Protein AF-A0A8T9T461-F1 (afdb_monomer_lite)

InterPro domains:
  IPR002197 DNA binding HTH domain, Fis-type [PF02954] (40-78)
  IPR009057 Homedomain-like superfamily [SSF46689] (14-78)

Structure (mmCIF, N/CA/C/O backbone):
data_AF-A0A8T9T461-F1
#
_entry.id   AF-A0A8T9T461-F1
#
loop_
_atom_site.group_PDB
_atom_site.id
_atom_site.type_symbol
_atom_site.label_atom_id
_atom_site.label_alt_id
_atom_site.label_comp_id
_atom_site.label_asym_id
_atom_site.label_entity_id
_atom_site.label_seq_id
_atom_site.pdbx_PDB_ins_code
_atom_site.Cartn_x
_atom_site.Cartn_y
_atom_site.Cartn_z
_atom_site.occupancy
_atom_site.B_iso_or_equiv
_atom_site.auth_seq_id
_atom_site.auth_comp_id
_atom_site.auth_asym_id
_atom_site.auth_atom_id
_atom_site.pdbx_PDB_model_num
ATOM 1 N N . MET A 1 1 ? 6.167 -19.704 -15.742 1.00 44.66 1 MET A N 1
ATOM 2 C CA . MET A 1 1 ? 6.487 -18.394 -16.352 1.00 44.66 1 MET A CA 1
ATOM 3 C C . MET A 1 1 ? 7.413 -18.653 -17.522 1.00 44.66 1 MET A C 1
ATOM 5 O O . MET A 1 1 ? 8.433 -19.290 -17.317 1.00 44.66 1 MET A O 1
ATOM 9 N N . GLN A 1 2 ? 7.029 -18.260 -18.734 1.00 52.97 2 GLN A N 1
ATOM 10 C CA . GLN A 1 2 ? 7.815 -18.523 -19.942 1.00 52.97 2 GLN A CA 1
ATOM 11 C C . GLN A 1 2 ? 8.788 -17.358 -20.171 1.00 52.97 2 GLN A C 1
ATOM 13 O O . GLN A 1 2 ? 8.363 -16.201 -20.248 1.00 52.97 2 GLN A O 1
ATOM 18 N N . ASN A 1 3 ? 10.086 -17.659 -20.202 1.00 69.69 3 ASN A N 1
ATOM 19 C CA . ASN A 1 3 ? 11.158 -16.674 -20.307 1.00 69.69 3 ASN A CA 1
ATOM 20 C C . ASN A 1 3 ? 11.157 -16.041 -21.708 1.00 69.69 3 ASN A C 1
ATOM 22 O O . ASN A 1 3 ? 11.416 -16.704 -22.708 1.00 69.69 3 ASN A O 1
ATOM 26 N N . THR A 1 4 ? 10.809 -14.754 -21.784 1.00 69.00 4 THR A N 1
ATOM 27 C CA . THR A 1 4 ? 10.636 -14.047 -23.068 1.00 69.00 4 THR A CA 1
ATOM 28 C C . THR A 1 4 ? 11.977 -13.810 -23.767 1.00 69.00 4 THR A C 1
ATOM 30 O O . THR A 1 4 ? 12.024 -13.796 -24.990 1.00 69.00 4 THR A O 1
ATOM 33 N N . ILE A 1 5 ? 13.065 -13.669 -23.004 1.00 71.31 5 ILE A N 1
ATOM 34 C CA . ILE A 1 5 ? 14.410 -13.424 -23.544 1.00 71.31 5 ILE A CA 1
ATOM 35 C C . ILE A 1 5 ? 14.928 -14.679 -24.251 1.00 71.31 5 ILE A C 1
ATOM 37 O O . ILE A 1 5 ? 15.405 -14.611 -25.377 1.00 71.31 5 ILE A O 1
ATOM 41 N N . GLU A 1 6 ? 14.761 -15.832 -23.611 1.00 71.06 6 GLU A N 1
ATOM 42 C CA . GLU A 1 6 ? 15.207 -17.129 -24.125 1.00 71.06 6 GLU A CA 1
ATOM 43 C C . GLU A 1 6 ? 14.470 -17.521 -25.415 1.00 71.06 6 GLU A C 1
ATOM 45 O O . GLU A 1 6 ? 15.090 -17.976 -26.373 1.00 71.06 6 GLU A O 1
ATOM 50 N N . GLY A 1 7 ? 13.164 -17.237 -25.492 1.00 67.12 7 GLY A N 1
ATOM 51 C CA . GLY A 1 7 ? 12.383 -17.442 -26.715 1.00 67.12 7 GLY A CA 1
ATOM 52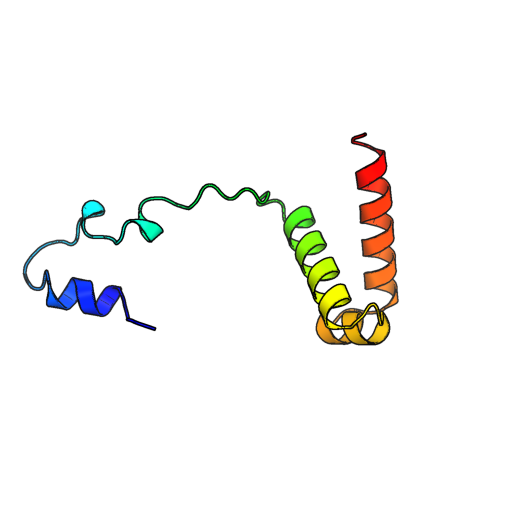 C C . GLY A 1 7 ? 12.828 -16.552 -27.880 1.00 67.12 7 GLY A C 1
ATOM 53 O O . GLY A 1 7 ? 12.887 -17.021 -29.012 1.00 67.12 7 GLY A O 1
ATOM 54 N N . LEU A 1 8 ? 13.181 -15.290 -27.618 1.00 69.56 8 LEU A N 1
ATOM 55 C CA . LEU A 1 8 ? 13.667 -14.383 -28.663 1.00 69.56 8 LEU A CA 1
ATOM 56 C C . LEU A 1 8 ? 15.048 -14.793 -29.174 1.00 69.56 8 LEU A C 1
ATOM 58 O O . LEU A 1 8 ? 15.280 -14.755 -30.377 1.00 69.56 8 LEU A O 1
ATOM 62 N N . TYR A 1 9 ? 15.927 -15.249 -28.283 1.00 69.62 9 TYR A N 1
ATOM 63 C CA . TYR A 1 9 ? 17.258 -15.728 -28.654 1.00 69.62 9 TYR A CA 1
ATOM 64 C C . TYR A 1 9 ? 17.200 -17.001 -29.511 1.00 69.62 9 TYR A C 1
ATOM 66 O O . TYR A 1 9 ? 17.962 -17.145 -30.459 1.00 69.62 9 TYR A O 1
ATOM 74 N N . MET A 1 10 ? 16.262 -17.910 -29.217 1.00 68.19 10 MET A N 1
ATOM 75 C CA . MET A 1 10 ? 16.072 -19.143 -29.989 1.00 68.19 10 MET A CA 1
ATOM 76 C C . MET A 1 10 ? 15.444 -18.893 -31.371 1.00 68.19 10 MET A C 1
ATOM 78 O O . MET A 1 10 ? 15.739 -19.620 -32.315 1.00 68.19 10 MET A O 1
ATOM 82 N N . LEU A 1 11 ? 14.582 -17.877 -31.497 1.00 67.75 11 LEU A N 1
ATOM 83 C CA . LEU A 1 11 ? 13.888 -17.538 -32.748 1.00 67.75 11 LEU A CA 1
ATOM 84 C C . LEU A 1 11 ? 14.701 -16.620 -33.672 1.00 67.75 11 LEU A C 1
ATOM 86 O O . LEU A 1 11 ? 14.483 -16.637 -34.880 1.00 67.75 11 LEU A O 1
ATOM 90 N N . HIS A 1 12 ? 15.626 -15.834 -33.117 1.00 66.38 12 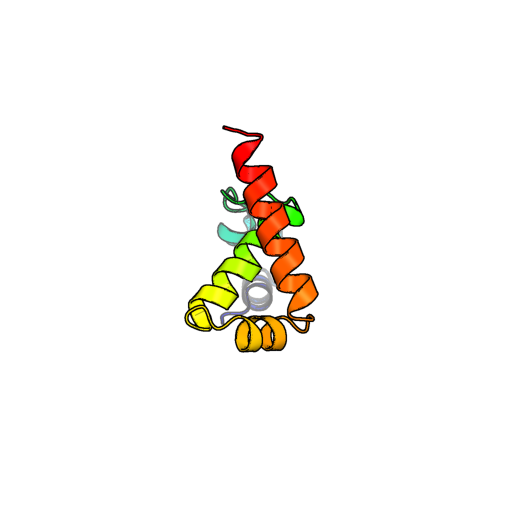HIS A N 1
ATOM 91 C CA . HIS A 1 12 ? 16.380 -14.801 -33.835 1.00 66.38 12 HIS A CA 1
ATOM 92 C C . HIS A 1 12 ? 17.894 -14.928 -33.612 1.00 66.38 12 HIS A C 1
ATOM 94 O O . HIS A 1 12 ? 18.594 -13.926 -33.496 1.00 66.38 12 HIS A O 1
ATOM 100 N N . ALA A 1 13 ? 18.400 -16.163 -33.550 1.00 60.56 13 ALA A N 1
ATOM 101 C CA . ALA A 1 13 ? 19.781 -16.484 -33.173 1.00 60.56 13 ALA A CA 1
ATOM 102 C C . ALA A 1 13 ? 20.874 -15.820 -34.041 1.00 60.56 13 ALA A C 1
ATOM 104 O O . ALA A 1 13 ? 22.024 -15.757 -33.616 1.00 60.56 13 ALA A O 1
ATOM 105 N N . GLU A 1 14 ? 20.532 -15.312 -35.230 1.00 59.59 14 GLU A N 1
ATOM 106 C CA . GLU A 1 14 ? 21.489 -14.756 -36.200 1.00 59.59 14 GLU A CA 1
ATOM 107 C C . GLU A 1 14 ? 21.171 -13.310 -36.635 1.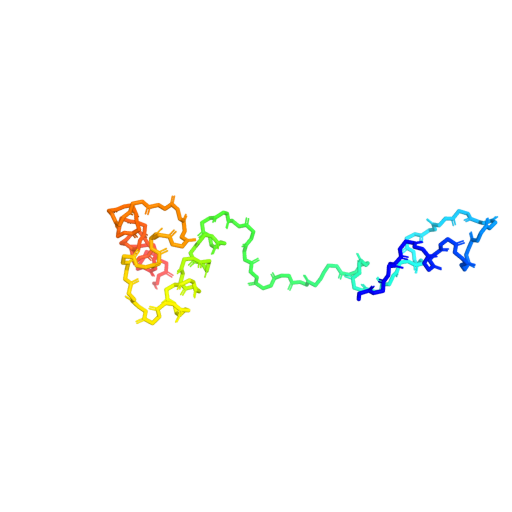00 59.59 14 GLU A C 1
ATOM 109 O O . GLU A 1 14 ? 21.794 -12.790 -37.559 1.00 59.59 14 GLU A O 1
ATOM 114 N N . SER A 1 15 ? 20.221 -12.630 -35.982 1.00 69.75 15 SER A N 1
ATOM 115 C CA . SER A 1 15 ? 19.785 -11.275 -36.362 1.00 69.75 15 SER A CA 1
ATOM 116 C C . SER A 1 15 ? 19.633 -10.346 -35.159 1.00 69.75 15 SER A C 1
ATOM 118 O O . SER A 1 15 ? 19.233 -10.784 -34.081 1.00 69.75 15 SER A O 1
ATOM 120 N N . GLU A 1 16 ? 19.889 -9.047 -35.346 1.00 76.94 16 GLU A N 1
ATOM 121 C CA . GLU A 1 16 ? 19.618 -8.037 -34.317 1.00 76.94 16 GLU A CA 1
ATOM 122 C C . GLU A 1 16 ? 18.130 -8.031 -33.924 1.00 76.94 16 GLU A C 1
ATOM 124 O O . GLU A 1 16 ? 17.228 -8.021 -34.765 1.00 76.94 16 GLU A O 1
ATOM 129 N N . ILE A 1 17 ? 17.859 -8.048 -32.615 1.00 76.19 17 ILE A N 1
ATOM 130 C CA . ILE A 1 17 ? 16.493 -8.063 -32.086 1.00 76.19 17 ILE A CA 1
ATOM 131 C C . ILE A 1 17 ? 15.939 -6.637 -32.102 1.00 76.19 17 ILE A C 1
ATOM 133 O O . ILE A 1 17 ? 16.200 -5.833 -31.210 1.00 76.19 17 ILE A O 1
ATOM 137 N N . GLU A 1 18 ? 15.115 -6.338 -33.099 1.00 79.44 18 GLU A N 1
ATOM 138 C CA . GLU A 1 18 ? 14.354 -5.088 -33.153 1.00 79.44 18 GLU A CA 1
ATOM 139 C C . GLU A 1 18 ? 13.128 -5.063 -32.219 1.00 79.44 18 GLU A C 1
ATOM 141 O O . GLU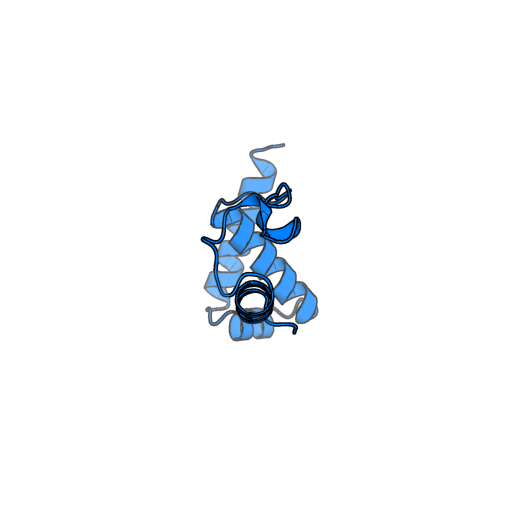 A 1 18 ? 12.540 -6.093 -31.881 1.00 79.44 18 GLU A O 1
ATOM 146 N N . LEU A 1 19 ? 12.674 -3.855 -31.857 1.00 74.25 19 LEU A N 1
ATOM 147 C CA . LEU A 1 19 ? 11.539 -3.615 -30.950 1.00 74.25 19 LEU A CA 1
ATOM 148 C C . LEU A 1 19 ? 10.245 -4.327 -31.365 1.00 74.25 19 LEU A C 1
ATOM 150 O O . LEU A 1 19 ? 9.449 -4.697 -30.503 1.00 74.25 19 LEU A O 1
ATOM 154 N N . HIS A 1 20 ? 10.013 -4.533 -32.662 1.00 79.12 20 HIS A N 1
ATOM 155 C CA . HIS A 1 20 ? 8.799 -5.173 -33.165 1.00 79.12 20 HIS A CA 1
ATOM 156 C C . HIS A 1 20 ? 8.743 -6.687 -32.881 1.00 79.12 20 HIS A C 1
ATOM 158 O O . HIS A 1 20 ? 7.646 -7.251 -32.871 1.00 79.12 20 HIS A O 1
ATOM 164 N N . HIS A 1 21 ? 9.887 -7.318 -32.5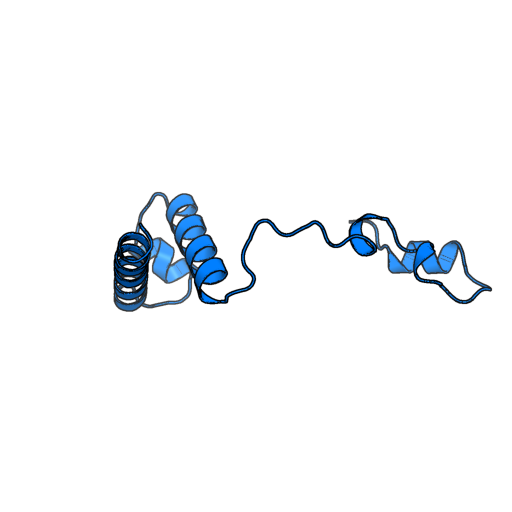83 1.00 79.38 21 HIS A N 1
ATOM 165 C CA . HIS A 1 21 ? 9.978 -8.718 -32.161 1.00 79.38 21 HIS A CA 1
ATOM 166 C C . HIS A 1 21 ? 9.479 -8.933 -30.728 1.00 79.38 21 HIS A C 1
ATOM 168 O O . HIS A 1 21 ? 9.121 -10.047 -30.346 1.00 79.38 21 HIS A O 1
ATOM 174 N N . LEU A 1 22 ? 9.412 -7.872 -29.916 1.00 78.88 22 LEU A N 1
ATOM 175 C CA . LEU A 1 22 ? 8.907 -7.981 -28.556 1.00 78.88 22 LEU A CA 1
ATOM 176 C C . LEU A 1 22 ? 7.405 -8.329 -28.554 1.00 78.88 22 LEU A C 1
ATOM 178 O O . LEU A 1 22 ? 6.617 -7.803 -29.351 1.00 78.88 22 LEU A O 1
ATOM 182 N N . PRO A 1 23 ? 6.941 -9.171 -27.617 1.00 77.50 23 PRO A N 1
ATOM 183 C CA . PRO A 1 23 ? 5.518 -9.427 -27.461 1.00 77.50 23 PRO A CA 1
ATOM 184 C C . PRO A 1 23 ? 4.749 -8.127 -27.193 1.00 77.50 23 PRO A C 1
ATOM 186 O O . PRO A 1 23 ? 5.235 -7.234 -26.497 1.00 77.50 23 PRO A O 1
ATOM 189 N N . ARG A 1 24 ? 3.514 -8.032 -27.710 1.00 72.00 24 ARG A N 1
ATOM 190 C CA . ARG A 1 24 ? 2.705 -6.795 -27.694 1.00 72.00 24 ARG A CA 1
ATOM 191 C C . ARG A 1 24 ? 2.576 -6.163 -26.302 1.00 72.00 24 ARG A C 1
ATOM 193 O O . ARG A 1 24 ? 2.659 -4.953 -26.183 1.00 72.00 24 ARG A O 1
ATOM 200 N N . ARG A 1 25 ? 2.499 -6.985 -25.248 1.00 70.69 25 ARG A N 1
ATOM 201 C CA . ARG A 1 25 ? 2.446 -6.553 -23.835 1.00 70.69 25 ARG A CA 1
ATOM 202 C C . ARG A 1 25 ? 3.636 -5.705 -23.361 1.00 70.69 25 ARG A C 1
ATOM 204 O O . ARG A 1 25 ? 3.512 -5.017 -22.361 1.00 70.69 25 ARG A O 1
ATOM 211 N N . LEU A 1 26 ? 4.798 -5.846 -24.004 1.00 72.25 26 LEU A N 1
ATOM 212 C CA . LEU A 1 26 ? 6.001 -5.067 -23.695 1.00 72.25 26 LEU A CA 1
ATOM 213 C C . LEU A 1 26 ? 6.128 -3.848 -24.614 1.00 72.25 26 LEU A C 1
ATOM 215 O O . LEU A 1 26 ? 6.696 -2.843 -24.205 1.00 72.25 26 LEU A O 1
ATOM 219 N N . ARG A 1 27 ? 5.605 -3.944 -25.844 1.00 75.25 27 ARG A N 1
ATOM 220 C CA . ARG A 1 27 ? 5.601 -2.847 -26.825 1.00 75.25 27 ARG A CA 1
ATOM 221 C C . ARG A 1 27 ? 4.591 -1.764 -26.480 1.00 75.25 27 ARG A C 1
ATOM 223 O O . ARG A 1 27 ? 4.871 -0.582 -26.622 1.00 75.25 27 ARG A O 1
ATOM 230 N N . GLU A 1 28 ? 3.416 -2.184 -26.044 1.00 76.69 28 GLU A N 1
ATOM 231 C CA . GLU A 1 28 ? 2.337 -1.310 -25.624 1.00 76.69 28 GLU A CA 1
ATOM 232 C C . GLU A 1 28 ? 2.299 -1.367 -24.099 1.00 76.69 28 GLU A C 1
ATOM 234 O O . GLU A 1 28 ? 1.746 -2.328 -23.549 1.00 76.69 28 GLU A O 1
ATOM 239 N N . PRO A 1 29 ? 2.903 -0.395 -23.387 1.00 64.06 29 PRO A N 1
ATOM 240 C CA . PRO A 1 29 ? 2.623 -0.265 -21.971 1.00 64.06 29 PRO A CA 1
ATOM 241 C C . PRO A 1 29 ? 1.112 -0.097 -21.858 1.00 64.06 29 PRO A C 1
ATOM 243 O O . PRO A 1 29 ? 0.539 0.831 -22.434 1.00 64.06 29 PRO A O 1
ATOM 246 N N . ALA A 1 30 ? 0.453 -1.041 -21.183 1.00 66.44 30 ALA A N 1
ATOM 247 C CA . ALA A 1 30 ? -0.965 -0.913 -20.897 1.00 66.44 30 ALA A CA 1
ATOM 248 C C . ALA A 1 30 ? -1.172 0.480 -20.302 1.00 66.44 30 ALA A C 1
ATOM 250 O O . ALA A 1 30 ? -0.451 0.843 -19.370 1.00 66.44 30 ALA A O 1
ATOM 251 N N . ALA A 1 31 ? -2.087 1.266 -20.877 1.00 60.47 31 ALA A N 1
ATOM 252 C CA . ALA A 1 31 ? -2.418 2.578 -20.349 1.00 60.47 31 ALA A CA 1
ATOM 253 C C . ALA A 1 31 ? -2.794 2.388 -18.878 1.00 60.47 31 ALA A C 1
ATOM 255 O O . ALA A 1 31 ? -3.851 1.843 -18.558 1.00 60.47 31 ALA A O 1
ATOM 256 N N . GLY A 1 32 ? -1.867 2.730 -17.985 1.00 58.25 32 GLY A N 1
ATOM 257 C CA . GLY A 1 32 ? -2.076 2.580 -16.563 1.00 58.25 32 GLY A CA 1
ATOM 258 C C . GLY A 1 32 ? -3.191 3.534 -16.186 1.00 58.25 32 GLY A C 1
ATOM 259 O O . GLY A 1 32 ? -2.990 4.742 -16.174 1.00 58.25 32 GLY A O 1
ATOM 260 N N . THR A 1 33 ? -4.366 3.008 -15.853 1.00 56.06 33 THR A N 1
ATOM 261 C CA . THR A 1 33 ? -5.448 3.784 -15.226 1.00 56.06 33 THR A CA 1
ATOM 262 C C . THR A 1 33 ? -5.066 4.286 -13.829 1.00 56.06 33 THR A C 1
ATOM 264 O O . THR A 1 33 ? -5.836 5.001 -13.195 1.00 56.06 33 THR A O 1
ATOM 267 N N . LEU A 1 34 ? -3.889 3.899 -13.331 1.00 59.16 34 LEU A N 1
ATOM 268 C CA . LEU A 1 34 ? -3.353 4.249 -12.027 1.00 59.16 34 LEU A CA 1
ATOM 269 C C . LEU A 1 34 ? -2.268 5.315 -12.188 1.00 59.16 34 LEU A C 1
ATOM 271 O O . LEU A 1 34 ? -1.305 5.145 -12.934 1.00 59.16 34 LEU A O 1
ATOM 275 N N . SER A 1 35 ? -2.439 6.414 -11.461 1.00 62.75 35 SER A N 1
ATOM 276 C CA . SER A 1 35 ? -1.459 7.490 -11.348 1.00 62.75 35 SER A CA 1
ATOM 277 C C . SER A 1 35 ? -0.113 6.960 -10.835 1.00 62.75 35 SER A C 1
ATOM 279 O O . SER A 1 35 ? -0.059 6.226 -9.850 1.00 62.75 35 SER A O 1
ATOM 281 N N . LEU A 1 36 ? 0.979 7.371 -11.487 1.00 69.94 36 LEU A N 1
ATOM 282 C CA . LEU A 1 36 ? 2.363 7.061 -11.096 1.00 69.94 36 LEU A CA 1
ATOM 283 C C . LEU A 1 36 ? 2.854 7.885 -9.893 1.00 69.94 36 LEU A C 1
ATOM 285 O O . LEU A 1 36 ? 4.020 7.788 -9.510 1.00 69.94 36 LEU A O 1
ATOM 289 N N . ARG A 1 37 ? 2.002 8.725 -9.292 1.00 83.12 37 ARG A N 1
ATOM 290 C CA . ARG A 1 37 ? 2.386 9.465 -8.088 1.00 83.12 37 ARG A CA 1
ATOM 291 C C . ARG A 1 37 ? 2.538 8.489 -6.929 1.00 83.12 37 ARG A C 1
ATOM 293 O O . ARG A 1 37 ? 1.643 7.691 -6.654 1.00 83.12 37 ARG A O 1
ATOM 300 N N . LEU A 1 38 ? 3.648 8.621 -6.207 1.00 83.44 38 LEU A N 1
ATOM 301 C CA . LEU A 1 38 ? 3.965 7.800 -5.038 1.00 83.44 38 LEU A CA 1
ATOM 302 C C . LEU A 1 38 ? 2.801 7.742 -4.035 1.00 83.44 38 LEU A C 1
ATOM 304 O O . LEU A 1 38 ? 2.495 6.675 -3.520 1.00 83.44 38 LEU A O 1
ATOM 308 N N . LEU A 1 39 ? 2.122 8.872 -3.817 1.00 85.25 39 LEU A N 1
ATOM 309 C CA . LEU A 1 39 ? 0.975 8.979 -2.914 1.00 85.25 39 LEU A CA 1
ATOM 310 C C . LEU A 1 39 ? -0.190 8.057 -3.319 1.00 85.25 39 LEU A C 1
ATOM 312 O O . LEU A 1 39 ? -0.778 7.389 -2.472 1.00 85.25 39 LEU A O 1
ATOM 316 N N . ASP A 1 40 ? -0.508 7.995 -4.613 1.00 82.88 40 ASP A N 1
ATOM 317 C CA . ASP A 1 40 ? -1.626 7.195 -5.120 1.00 82.88 40 ASP A CA 1
ATOM 318 C C . ASP A 1 40 ? -1.294 5.697 -5.039 1.00 82.88 40 ASP A C 1
ATOM 320 O O . ASP A 1 40 ? -2.119 4.893 -4.596 1.00 82.88 40 ASP A O 1
ATOM 324 N N . ALA A 1 41 ? -0.057 5.330 -5.391 1.00 85.88 41 ALA A N 1
ATOM 325 C CA . ALA A 1 41 ? 0.443 3.963 -5.266 1.00 85.88 41 ALA A CA 1
ATOM 326 C C . ALA A 1 41 ? 0.472 3.497 -3.800 1.00 85.88 41 ALA A C 1
ATOM 328 O O . ALA A 1 41 ? 0.003 2.400 -3.487 1.00 85.88 41 ALA A O 1
ATOM 329 N N . GLU A 1 42 ? 0.961 4.348 -2.895 1.00 90.25 42 GLU A N 1
ATOM 330 C CA . GLU A 1 42 ? 0.990 4.083 -1.458 1.00 90.25 42 GLU A CA 1
ATOM 331 C C . GLU A 1 42 ? -0.427 3.887 -0.903 1.00 90.25 42 GLU A C 1
ATOM 333 O O . GLU A 1 42 ? -0.698 2.887 -0.235 1.00 90.25 42 GLU A O 1
ATOM 338 N N . ARG A 1 43 ? -1.363 4.784 -1.240 1.00 89.81 43 ARG A N 1
ATOM 339 C CA . ARG A 1 43 ? -2.763 4.692 -0.809 1.00 89.81 43 ARG A CA 1
ATOM 340 C C . ARG A 1 43 ? -3.407 3.382 -1.255 1.00 89.81 43 ARG A C 1
ATOM 342 O O . ARG A 1 43 ? -4.022 2.695 -0.438 1.00 89.81 43 ARG A O 1
ATOM 349 N N . VAL A 1 44 ? -3.271 3.021 -2.533 1.00 89.50 44 VAL A N 1
ATOM 350 C CA . VAL A 1 44 ? -3.822 1.764 -3.071 1.00 89.50 44 VAL A CA 1
ATOM 351 C C . VAL A 1 44 ? -3.217 0.561 -2.351 1.00 89.50 44 VAL A C 1
ATOM 353 O O . VAL A 1 44 ? -3.947 -0.357 -1.971 1.00 89.50 44 VAL A O 1
ATOM 356 N N . HIS A 1 45 ? -1.906 0.576 -2.115 1.00 90.81 45 HIS A N 1
ATOM 357 C CA . HIS A 1 45 ? -1.219 -0.510 -1.431 1.00 90.81 45 HIS A CA 1
ATOM 358 C C . HIS A 1 45 ? -1.698 -0.679 0.020 1.00 90.81 45 HIS A C 1
ATOM 360 O O . HIS A 1 45 ? -2.077 -1.783 0.415 1.00 90.81 45 HIS A O 1
ATOM 366 N N . ILE A 1 46 ? -1.779 0.410 0.789 1.00 91.88 46 ILE A N 1
ATOM 367 C CA . ILE A 1 46 ? -2.249 0.391 2.182 1.00 91.88 46 ILE A CA 1
ATOM 368 C C . ILE A 1 46 ? -3.696 -0.109 2.275 1.00 91.88 46 ILE A C 1
ATOM 370 O O . ILE A 1 46 ? -4.004 -0.975 3.099 1.00 91.88 46 ILE A O 1
ATOM 374 N N . LEU A 1 47 ? -4.587 0.389 1.411 1.00 90.75 47 LEU A N 1
ATOM 375 C CA . LEU A 1 47 ? -5.986 -0.048 1.374 1.00 90.75 47 LEU A CA 1
ATOM 376 C C . LEU A 1 47 ? -6.113 -1.530 1.001 1.00 90.75 47 LEU A C 1
ATOM 378 O O . LEU A 1 47 ? -6.935 -2.250 1.576 1.00 90.75 47 LEU A O 1
ATOM 382 N N . HIS A 1 48 ? -5.280 -2.011 0.078 1.00 91.88 48 HIS A N 1
ATOM 383 C CA . HIS A 1 48 ? -5.241 -3.421 -0.288 1.00 91.88 48 HIS A CA 1
ATOM 384 C C . HIS A 1 48 ? -4.805 -4.301 0.892 1.00 91.88 48 HIS A C 1
ATOM 386 O O . HIS A 1 48 ? -5.483 -5.284 1.199 1.00 91.88 48 HIS A O 1
ATOM 392 N N . VAL A 1 49 ? -3.737 -3.931 1.604 1.00 93.25 49 VAL A N 1
ATOM 393 C CA . VAL A 1 49 ? -3.269 -4.689 2.775 1.00 93.25 49 VAL A CA 1
ATOM 394 C C . VAL A 1 49 ? -4.311 -4.687 3.896 1.00 93.25 49 VAL A C 1
ATOM 396 O O . VAL A 1 49 ? -4.575 -5.736 4.486 1.00 93.25 49 VAL A O 1
ATOM 399 N N . LEU A 1 50 ? -4.987 -3.561 4.142 1.00 92.44 50 LEU A N 1
ATOM 400 C CA . LEU A 1 50 ? -6.097 -3.498 5.098 1.00 92.44 50 LEU A CA 1
ATOM 401 C C . LEU A 1 50 ? -7.230 -4.461 4.732 1.00 92.44 50 LEU A C 1
ATOM 403 O O . LEU A 1 50 ? -7.736 -5.169 5.604 1.00 92.44 50 LEU A O 1
ATOM 407 N N . LYS A 1 51 ? -7.597 -4.542 3.448 1.00 92.25 51 LYS A N 1
ATOM 408 C CA . LYS A 1 51 ? -8.605 -5.494 2.964 1.00 92.25 51 LYS A CA 1
ATOM 409 C C . LYS A 1 51 ? -8.167 -6.943 3.197 1.00 92.25 51 LYS A C 1
ATOM 411 O O . LYS A 1 51 ? -8.960 -7.741 3.695 1.00 92.25 51 LYS A O 1
ATOM 416 N N . LEU A 1 52 ? -6.907 -7.276 2.906 1.00 92.44 52 LEU A N 1
ATOM 417 C CA . LEU A 1 52 ? -6.346 -8.614 3.140 1.00 92.44 52 LEU A CA 1
ATOM 418 C C . LEU A 1 52 ? -6.343 -9.001 4.625 1.00 92.44 52 LEU A C 1
ATOM 420 O O . LEU A 1 52 ? -6.571 -10.161 4.964 1.00 92.44 52 LEU A O 1
ATOM 424 N N . LYS A 1 53 ? -6.122 -8.032 5.519 1.00 92.31 53 LYS A N 1
ATOM 425 C CA . LYS A 1 53 ? -6.132 -8.226 6.978 1.00 92.31 53 LYS A CA 1
ATOM 426 C C . LYS A 1 53 ? -7.499 -7.974 7.623 1.00 92.31 53 LYS A C 1
ATOM 428 O O . LYS A 1 53 ? -7.574 -7.798 8.835 1.00 92.31 53 LYS A O 1
ATOM 433 N N . LYS A 1 54 ? -8.587 -7.956 6.840 1.00 90.12 54 LYS A N 1
ATOM 434 C CA . LYS A 1 54 ? -9.972 -7.760 7.321 1.00 90.12 54 LYS A CA 1
ATOM 435 C C . LYS A 1 54 ? -10.157 -6.497 8.184 1.00 90.12 54 LYS A C 1
ATOM 437 O O . LYS A 1 54 ? -10.952 -6.491 9.117 1.00 90.12 54 LYS A O 1
ATOM 442 N N . GLY A 1 55 ? -9.404 -5.437 7.898 1.00 84.25 55 GLY A N 1
ATOM 443 C CA . GLY A 1 55 ? -9.468 -4.169 8.629 1.00 84.25 55 GLY A CA 1
ATOM 444 C C . GLY A 1 55 ? -8.737 -4.149 9.977 1.00 84.25 55 GLY A C 1
ATOM 445 O O . GLY A 1 55 ? -8.801 -3.140 10.678 1.00 84.25 55 GLY A O 1
ATOM 446 N N . VAL A 1 56 ? -8.013 -5.212 10.350 1.00 90.69 56 VAL A N 1
ATOM 447 C CA . VAL A 1 56 ? -7.227 -5.237 11.592 1.00 90.69 56 VAL A CA 1
ATOM 448 C C . VAL A 1 56 ? -5.976 -4.367 11.429 1.00 90.69 56 VAL A C 1
ATOM 450 O O . VAL A 1 56 ? -4.990 -4.782 10.819 1.00 90.69 56 VAL A O 1
ATOM 453 N N . LYS A 1 57 ? -6.013 -3.150 11.989 1.00 89.44 57 LYS A N 1
ATOM 454 C CA . LYS A 1 57 ? -4.965 -2.122 11.827 1.00 89.44 57 LYS A CA 1
ATOM 455 C C . LYS A 1 57 ? -3.588 -2.587 12.290 1.00 89.44 57 LYS A C 1
ATOM 457 O O . LYS A 1 57 ? -2.632 -2.416 11.546 1.00 89.44 57 LYS A O 1
ATOM 462 N N . LEU A 1 58 ? -3.500 -3.244 13.447 1.00 91.88 58 LEU A N 1
ATOM 463 C CA . LEU A 1 58 ? -2.237 -3.776 13.966 1.00 91.88 58 LEU A CA 1
ATOM 464 C C . LEU A 1 58 ? -1.603 -4.792 13.003 1.00 91.88 58 LEU A C 1
ATOM 466 O O . LEU A 1 58 ? -0.424 -4.705 12.686 1.00 91.88 58 LEU A O 1
ATOM 470 N N . GLN A 1 59 ? -2.397 -5.723 12.470 1.00 91.75 59 GLN A N 1
ATOM 471 C CA . GLN A 1 59 ? -1.902 -6.731 11.527 1.00 91.75 59 GLN A CA 1
ATOM 472 C C . GLN A 1 59 ? -1.535 -6.133 10.166 1.00 91.75 59 GLN A C 1
ATOM 474 O O . GLN A 1 59 ? -0.629 -6.633 9.503 1.00 91.75 59 GLN A O 1
ATOM 479 N N . ALA A 1 60 ? -2.243 -5.088 9.733 1.00 92.88 60 ALA A N 1
ATOM 480 C CA . ALA A 1 60 ? -1.904 -4.354 8.521 1.00 92.88 60 ALA A CA 1
ATOM 481 C C . ALA A 1 60 ? -0.605 -3.554 8.696 1.00 92.88 60 ALA A C 1
ATOM 483 O O . ALA A 1 60 ? 0.245 -3.604 7.817 1.00 92.88 60 ALA A O 1
ATOM 484 N N . ALA A 1 61 ? -0.426 -2.891 9.840 1.00 93.44 61 ALA A N 1
ATOM 485 C CA . ALA A 1 61 ? 0.788 -2.163 10.201 1.00 93.44 61 ALA A CA 1
ATOM 486 C C . ALA A 1 61 ? 2.008 -3.097 10.246 1.00 93.44 61 ALA A C 1
ATOM 488 O O . ALA A 1 61 ? 3.006 -2.827 9.587 1.00 93.44 61 ALA A O 1
ATOM 489 N N . MET A 1 62 ? 1.874 -4.262 10.892 1.00 93.06 62 MET A N 1
ATOM 490 C CA . MET A 1 62 ? 2.913 -5.300 10.897 1.00 93.06 62 MET A CA 1
ATOM 491 C C . MET A 1 62 ? 3.243 -5.822 9.493 1.00 93.06 62 MET A C 1
ATOM 493 O O . MET A 1 62 ? 4.399 -6.085 9.192 1.00 93.06 62 MET A O 1
ATOM 497 N N . ALA A 1 63 ? 2.243 -5.991 8.623 1.00 92.44 63 ALA A N 1
ATOM 498 C CA . ALA A 1 63 ? 2.467 -6.464 7.256 1.00 92.44 63 ALA A CA 1
ATOM 499 C C . ALA A 1 63 ? 3.108 -5.407 6.340 1.00 92.44 63 ALA A C 1
ATOM 501 O O . ALA A 1 63 ? 3.703 -5.767 5.329 1.00 92.44 63 ALA A O 1
ATOM 502 N N . LEU A 1 64 ? 2.953 -4.127 6.680 1.00 92.69 64 LEU A N 1
ATOM 503 C CA . LEU A 1 64 ? 3.538 -2.983 5.981 1.00 92.69 64 LEU A CA 1
ATOM 504 C C . LEU A 1 64 ? 4.878 -2.540 6.587 1.00 92.69 64 LEU A C 1
ATOM 506 O O . LEU A 1 64 ? 5.472 -1.602 6.068 1.00 92.69 64 LEU A O 1
ATOM 510 N N . ASP A 1 65 ? 5.323 -3.188 7.668 1.00 95.00 65 ASP A N 1
ATOM 511 C CA . ASP A 1 65 ? 6.518 -2.836 8.446 1.00 95.00 65 ASP A CA 1
ATOM 512 C C . ASP A 1 65 ? 6.541 -1.360 8.891 1.00 95.00 65 ASP A C 1
ATOM 514 O O . ASP A 1 65 ? 7.537 -0.647 8.786 1.00 95.00 65 ASP A O 1
ATOM 518 N N . ILE A 1 66 ? 5.389 -0.873 9.364 1.00 93.62 66 ILE A N 1
ATOM 519 C CA . ILE A 1 66 ? 5.229 0.483 9.898 1.00 93.62 66 ILE A CA 1
ATOM 520 C C . ILE A 1 66 ? 4.537 0.455 11.255 1.00 93.62 66 ILE A C 1
ATOM 522 O O . ILE A 1 66 ? 3.754 -0.444 11.562 1.00 93.62 66 ILE A O 1
ATOM 526 N N . ASP A 1 67 ? 4.743 1.509 12.040 1.00 94.31 67 ASP A N 1
ATOM 527 C CA . ASP A 1 67 ? 3.993 1.707 13.275 1.00 94.31 67 ASP A CA 1
ATOM 528 C C . ASP A 1 67 ? 2.504 1.951 13.0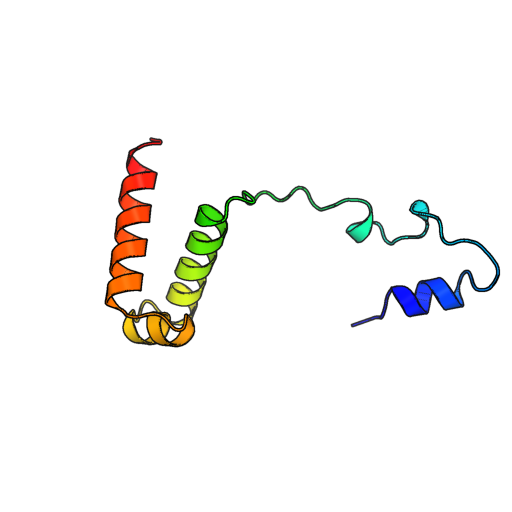05 1.00 94.31 67 ASP A C 1
ATOM 530 O O . ASP A 1 67 ? 2.109 2.653 12.067 1.00 94.31 67 ASP A O 1
ATOM 534 N N . GLU A 1 68 ? 1.653 1.477 13.916 1.00 91.50 68 GLU A N 1
ATOM 535 C CA . GLU A 1 68 ? 0.206 1.711 13.852 1.00 91.50 68 GLU A CA 1
ATOM 536 C C . GLU A 1 68 ? -0.139 3.212 13.857 1.00 91.50 68 GLU A C 1
ATOM 538 O O . GLU A 1 68 ? -1.077 3.651 13.188 1.00 91.50 68 GLU A O 1
ATOM 543 N N . ARG A 1 69 ? 0.664 4.030 14.553 1.00 93.25 69 ARG A N 1
ATOM 544 C CA . ARG A 1 69 ? 0.530 5.497 14.557 1.00 93.25 69 ARG A CA 1
ATOM 545 C C . ARG A 1 69 ? 0.769 6.093 13.171 1.00 93.25 69 ARG A C 1
ATOM 547 O O . ARG A 1 69 ? 0.025 6.982 12.758 1.00 93.25 69 ARG A O 1
ATOM 554 N N . THR A 1 70 ? 1.765 5.580 12.457 1.00 91.81 70 THR A N 1
ATOM 555 C CA . THR A 1 70 ? 2.116 5.999 11.097 1.00 91.81 70 THR A CA 1
ATOM 556 C C . THR A 1 70 ? 1.028 5.587 10.112 1.00 91.81 70 THR A C 1
ATOM 558 O O . THR A 1 70 ? 0.591 6.410 9.308 1.00 91.81 70 THR A O 1
ATOM 561 N N . LEU A 1 71 ? 0.505 4.363 10.233 1.00 91.56 71 LEU A N 1
ATOM 562 C CA . LEU A 1 71 ? -0.642 3.903 9.448 1.00 91.56 71 LEU A CA 1
ATOM 563 C C . LEU A 1 71 ? -1.873 4.797 9.677 1.00 91.56 71 LEU A C 1
ATOM 565 O O . LEU A 1 71 ? -2.505 5.245 8.722 1.00 91.56 71 LEU A O 1
ATOM 569 N N . ALA A 1 72 ? -2.194 5.109 10.935 1.00 91.00 72 ALA A N 1
ATOM 570 C CA . ALA A 1 72 ? -3.323 5.971 11.277 1.00 91.00 72 ALA A CA 1
ATOM 571 C C . ALA A 1 72 ? -3.152 7.409 10.756 1.00 91.00 72 ALA A C 1
ATOM 573 O O . ALA A 1 72 ? -4.120 8.011 10.295 1.00 91.00 72 ALA A O 1
ATOM 574 N N . ALA A 1 73 ? -1.937 7.961 10.809 1.00 93.12 73 ALA A N 1
ATOM 575 C CA . ALA A 1 73 ? -1.641 9.281 10.261 1.00 93.12 73 ALA A CA 1
ATOM 576 C C . ALA A 1 73 ? -1.809 9.321 8.734 1.00 93.12 73 ALA A C 1
ATOM 578 O O . ALA A 1 73 ? -2.454 10.238 8.227 1.00 93.12 73 ALA A O 1
ATOM 579 N N . LYS A 1 74 ? -1.307 8.304 8.018 1.00 89.62 74 LYS A N 1
ATOM 580 C CA . LYS A 1 74 ? -1.453 8.185 6.558 1.00 89.62 74 LYS A CA 1
ATOM 581 C C . LYS A 1 74 ? -2.917 8.082 6.132 1.00 89.62 74 LYS A C 1
ATOM 583 O O . LYS A 1 74 ? -3.335 8.794 5.227 1.00 89.62 74 LYS A O 1
ATOM 588 N N . LEU A 1 75 ? -3.717 7.275 6.833 1.00 90.25 75 LEU A N 1
ATOM 589 C CA . LEU A 1 75 ? -5.152 7.144 6.551 1.00 90.25 75 LEU A CA 1
ATOM 590 C C . LEU A 1 75 ? -5.909 8.469 6.713 1.00 90.25 75 LEU A C 1
ATOM 592 O O . LEU A 1 75 ? -6.695 8.819 5.837 1.00 90.25 75 LEU A O 1
ATOM 596 N N . ARG A 1 76 ? -5.627 9.235 7.777 1.00 90.06 76 ARG A N 1
ATOM 597 C CA . ARG A 1 76 ? -6.215 10.576 7.964 1.00 90.06 76 ARG A CA 1
ATOM 598 C C . ARG A 1 76 ? -5.802 11.550 6.857 1.00 90.06 76 ARG A C 1
ATOM 600 O O . ARG A 1 76 ? -6.625 12.333 6.388 1.00 90.06 76 ARG A O 1
ATOM 607 N N . GLY A 1 77 ? -4.542 11.490 6.419 1.00 86.00 77 GLY A N 1
ATOM 608 C CA . GLY A 1 77 ? -4.053 12.283 5.287 1.00 86.00 77 GLY A CA 1
ATOM 609 C C . GLY A 1 77 ? -4.873 12.037 4.018 1.00 86.00 77 GLY A C 1
ATOM 610 O O . GLY A 1 77 ? -5.354 12.980 3.400 1.00 86.00 77 GLY A O 1
ATOM 611 N N . TYR A 1 78 ? -5.152 10.771 3.699 1.00 84.06 78 TYR A N 1
ATOM 612 C CA . TYR A 1 78 ? -5.930 10.417 2.508 1.00 84.06 78 TYR A CA 1
ATOM 613 C C . TYR A 1 78 ? -7.406 10.843 2.562 1.00 84.06 78 TYR A C 1
ATOM 615 O O . TYR A 1 78 ? -7.989 11.120 1.514 1.00 84.06 78 TYR A O 1
ATOM 623 N N . GLU A 1 79 ? -8.028 10.887 3.746 1.00 75.69 79 GLU A N 1
ATOM 624 C CA . GLU A 1 79 ? -9.394 11.416 3.922 1.00 75.69 79 GLU A CA 1
ATOM 625 C C . GLU A 1 79 ? -9.440 12.930 3.658 1.00 75.69 79 GLU A C 1
ATOM 627 O O . GLU A 1 79 ? -10.351 13.433 2.999 1.00 75.69 79 GLU A O 1
ATOM 632 N N . SER A 1 80 ? -8.406 13.646 4.097 1.00 68.19 80 SER A N 1
ATOM 633 C CA . SER A 1 80 ? -8.258 15.094 3.902 1.00 68.19 80 SER A CA 1
ATOM 634 C C . SER A 1 80 ? -8.101 15.451 2.415 1.00 68.19 80 SER A C 1
ATOM 636 O O . SER A 1 80 ? -8.770 16.351 1.899 1.00 68.19 80 SER A O 1
ATOM 638 N N . ASP A 1 81 ? -7.276 14.682 1.700 1.00 62.22 81 ASP A N 1
ATOM 639 C CA . ASP A 1 81 ? -7.009 14.869 0.269 1.00 62.22 81 ASP A CA 1
ATOM 640 C C . ASP A 1 81 ? -8.215 14.516 -0.614 1.00 62.22 81 ASP A C 1
ATOM 642 O O . ASP A 1 81 ? -8.419 15.123 -1.667 1.00 62.22 81 ASP A O 1
ATOM 646 N N . ALA A 1 82 ? -9.046 13.556 -0.191 1.00 58.75 82 ALA A N 1
ATOM 647 C CA . ALA A 1 82 ? -10.282 13.208 -0.892 1.00 58.75 82 ALA A CA 1
ATOM 648 C C . ALA A 1 82 ? -11.339 14.324 -0.813 1.00 58.75 82 ALA A C 1
ATOM 650 O O . ALA A 1 82 ? -12.136 14.466 -1.734 1.00 58.75 82 ALA A O 1
ATOM 651 N N . THR A 1 83 ? -11.323 15.122 0.259 1.00 57.03 83 THR A N 1
ATOM 652 C CA . THR A 1 83 ? -12.298 16.202 0.492 1.00 57.03 83 THR A CA 1
ATOM 653 C C . THR A 1 83 ? -11.897 17.518 -0.190 1.00 57.03 83 THR A C 1
ATOM 655 O O . THR A 1 83 ? -12.741 18.370 -0.428 1.00 57.03 83 THR A O 1
ATOM 658 N N . THR A 1 84 ? -10.617 17.684 -0.534 1.00 50.81 84 THR A N 1
ATOM 659 C CA . THR A 1 84 ? -10.086 18.906 -1.175 1.00 50.81 84 THR A CA 1
ATOM 660 C C . THR A 1 84 ? -10.226 18.887 -2.709 1.00 50.81 84 THR A C 1
ATOM 662 O O . THR A 1 84 ? -10.093 19.921 -3.353 1.00 50.81 84 THR A O 1
ATOM 665 N N . ASN A 1 85 ? -10.518 17.725 -3.303 1.00 47.34 85 ASN A N 1
ATOM 666 C CA . ASN A 1 85 ? -10.701 17.534 -4.751 1.00 47.34 85 ASN A CA 1
ATOM 667 C C . ASN A 1 85 ? -12.154 17.174 -5.147 1.00 47.34 85 ASN A C 1
ATOM 669 O O . ASN A 1 85 ? -12.361 16.617 -6.227 1.00 47.34 85 ASN A O 1
ATOM 673 N N . ALA A 1 86 ? -13.137 17.448 -4.282 1.00 44.62 86 ALA A N 1
ATOM 674 C CA . ALA A 1 86 ? -14.572 17.279 -4.547 1.00 44.62 86 ALA A CA 1
ATOM 675 C C . ALA A 1 86 ? -15.252 18.644 -4.709 1.00 44.62 86 ALA A C 1
ATOM 677 O O . ALA A 1 86 ? -16.127 18.750 -5.596 1.00 44.62 86 ALA A O 1
#

Secondary structure (DSSP, 8-state):
---HHHHHHHHSTTS---GGGS-HHHHS----SS---HHHHHHHHHHHHHHHTTT-HHHHHHHTTS-HHHHHHHHHHHHHHHHHT-

pLDDT: mean 78.18, std 13.82, range [44.62, 95.0]

Organism: NCBI:txid2932251

Foldseek 3Di:
DDDQVVVCCVVQVPDDDDPVSHDPCVNDVDPPPFDPDPLRVVVVVLVVLCVVVVNPLVNSCVVVVHDSVVSVVSVVVVVVVVVVVD

Radius of gyration: 20.7 Å; chains: 1; bounding box: 36×38×51 Å

Sequence (86 aa):
MQNTIEGLYMLHAESEIELHHLPRRLREPAAGTLSLRLLDAERVHILHVLKLKKGVKLQAAMALDIDERTLAAKLRGYESDATTNA